Protein AF-A0A1V9G525-F1 (afdb_monomer_lite)

Secondary structure (DSSP, 8-state):
-PPPHHHHHHHHHHHHHT-SSHHHHHHHHHHHHHHHHHTT--HHHHHHHHHHHHHHHHH--TTSS-HHHHHHHHHHHHHHHHHHHHHHHHT-

Radius of gyration: 13.06 Å; chains: 1; bounding box: 33×21×38 Å

Foldseek 3Di:
DDQDLVNVLVVLLVQLLPPPDLVSLVVSVVVVLVVCVVVVPDLVVVLVSLVVSLVVLVPDDPVVGDPSSVVSSVSNNVVSVVVNVVSVVVVD

Organism: NCBI:txid1703345

Sequence (92 aa):
MPLTIDEYRCKLITKILFAQSPDEVTRFIDVAMKSLKDHKVNGYIITRFVTKTIHHLGEFSPIDHNAQQWTNIKLARKQFDYIRQQINVTAK

pLDDT: mean 91.5, std 10.44, range [44.03, 98.06]

Structure (mmCIF, N/CA/C/O backbone):
data_AF-A0A1V9G525-F1
#
_entry.id   AF-A0A1V9G525-F1
#
loop_
_atom_site.group_PDB
_atom_site.id
_atom_site.type_symbol
_atom_site.label_atom_id
_atom_site.label_alt_id
_atom_site.label_comp_id
_atom_site.label_asym_id
_atom_site.label_entity_id
_atom_site.label_seq_id
_atom_site.pdbx_PDB_ins_code
_atom_site.Cartn_x
_atom_site.Cartn_y
_atom_site.Cartn_z
_atom_site.occupancy
_atom_site.B_iso_or_equiv
_atom_site.auth_seq_id
_atom_site.auth_comp_id
_atom_site.auth_asym_id
_atom_site.auth_atom_id
_atom_site.pdbx_PDB_model_num
ATOM 1 N N . MET A 1 1 ? -22.250 11.462 -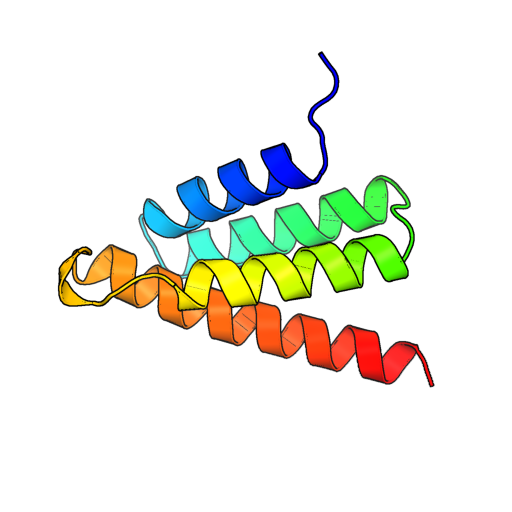5.909 1.00 44.03 1 MET A N 1
ATOM 2 C CA . MET A 1 1 ? -22.362 10.058 -5.454 1.00 44.03 1 MET A CA 1
ATOM 3 C C . MET A 1 1 ? -21.347 9.816 -4.350 1.00 44.03 1 MET A C 1
ATOM 5 O O . MET A 1 1 ? -20.220 10.276 -4.512 1.00 44.03 1 MET A O 1
ATOM 9 N N . PRO A 1 2 ? -21.712 9.143 -3.248 1.00 57.69 2 PRO A N 1
ATOM 10 C CA . PRO A 1 2 ? -20.730 8.681 -2.274 1.00 57.69 2 PRO A CA 1
ATOM 11 C C . PRO A 1 2 ? -19.790 7.671 -2.945 1.00 57.69 2 PRO A C 1
ATOM 13 O O . PRO A 1 2 ? -20.257 6.744 -3.600 1.00 57.69 2 PRO A O 1
ATOM 16 N N . LEU A 1 3 ? -18.478 7.874 -2.809 1.00 71.50 3 LEU A N 1
ATOM 17 C CA . LEU A 1 3 ? -17.481 6.906 -3.265 1.00 71.50 3 LEU A CA 1
ATOM 18 C C . LEU A 1 3 ? -17.592 5.646 -2.413 1.00 71.50 3 LEU A C 1
ATOM 20 O O . LEU A 1 3 ? -17.487 5.704 -1.187 1.00 71.50 3 LEU A O 1
ATOM 24 N N . THR A 1 4 ? -17.779 4.506 -3.062 1.00 88.44 4 THR A N 1
ATOM 25 C CA . THR A 1 4 ? -17.689 3.212 -2.394 1.00 88.44 4 THR A CA 1
ATOM 26 C C . THR A 1 4 ? -16.245 2.944 -1.963 1.00 88.44 4 THR A C 1
ATOM 28 O O . THR A 1 4 ? -15.282 3.473 -2.527 1.00 88.44 4 THR A O 1
ATOM 31 N N . ILE A 1 5 ? -16.067 2.081 -0.963 1.00 89.56 5 ILE A N 1
ATOM 32 C CA . ILE A 1 5 ? -14.733 1.689 -0.482 1.00 89.56 5 ILE A CA 1
ATOM 33 C C . ILE A 1 5 ? -13.914 1.005 -1.587 1.00 89.56 5 ILE A C 1
ATOM 35 O O . ILE A 1 5 ? -12.699 1.193 -1.656 1.00 89.56 5 ILE A O 1
ATOM 39 N N . ASP A 1 6 ? -14.565 0.249 -2.474 1.00 89.06 6 ASP A N 1
ATOM 40 C CA . ASP A 1 6 ? -13.890 -0.393 -3.602 1.00 89.06 6 ASP A CA 1
ATOM 41 C C . ASP A 1 6 ? -13.455 0.634 -4.669 1.00 89.06 6 ASP A C 1
ATOM 43 O O . ASP A 1 6 ? -12.334 0.543 -5.167 1.00 89.06 6 ASP A O 1
ATOM 47 N N . GLU A 1 7 ? -14.253 1.668 -4.961 1.00 92.25 7 GLU A N 1
ATOM 48 C CA . GLU A 1 7 ? -13.821 2.767 -5.844 1.00 92.25 7 GLU A CA 1
ATOM 49 C C . GLU A 1 7 ? -12.674 3.575 -5.232 1.00 92.25 7 GLU A C 1
ATOM 51 O O . GLU A 1 7 ? -11.724 3.948 -5.925 1.00 92.25 7 GLU A O 1
ATOM 56 N N . TYR A 1 8 ? -12.740 3.832 -3.924 1.00 93.62 8 TYR A N 1
ATOM 57 C CA . TYR A 1 8 ? -11.666 4.494 -3.194 1.00 93.62 8 TYR A CA 1
ATOM 58 C C . TYR A 1 8 ? -10.355 3.703 -3.290 1.00 93.62 8 TYR A C 1
ATOM 60 O O . TYR A 1 8 ? -9.305 4.276 -3.587 1.00 93.62 8 TYR A O 1
ATOM 68 N N . ARG A 1 9 ? -10.430 2.376 -3.131 1.00 95.44 9 ARG A N 1
ATOM 69 C CA . ARG A 1 9 ? -9.298 1.459 -3.303 1.00 95.44 9 ARG A CA 1
ATOM 70 C C . ARG A 1 9 ? -8.697 1.549 -4.703 1.00 95.44 9 ARG A C 1
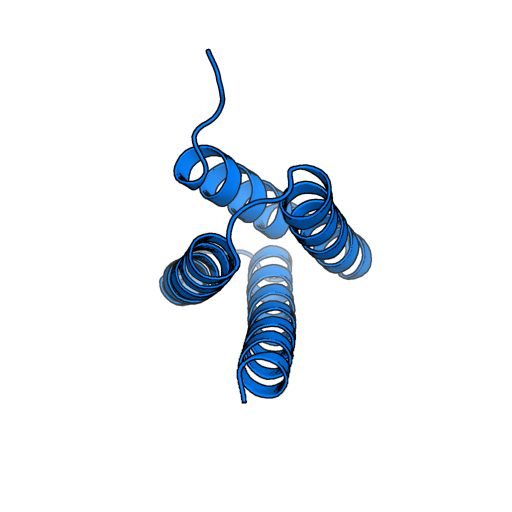ATOM 72 O O . ARG A 1 9 ? -7.484 1.687 -4.831 1.00 95.44 9 ARG A O 1
ATOM 79 N N . CYS A 1 10 ? -9.525 1.494 -5.747 1.00 94.69 10 CYS A N 1
ATOM 80 C CA . CYS A 1 10 ? -9.045 1.589 -7.126 1.00 94.69 10 CYS A CA 1
ATOM 81 C C . CYS A 1 10 ? -8.331 2.924 -7.378 1.00 94.69 10 CYS A C 1
ATOM 83 O O . CYS A 1 10 ? -7.223 2.930 -7.909 1.00 94.69 10 CYS A O 1
ATOM 85 N N . LYS A 1 11 ? -8.896 4.044 -6.905 1.00 95.69 11 LYS A N 1
ATOM 86 C CA . LYS A 1 11 ? -8.252 5.365 -7.004 1.00 95.69 11 LYS A CA 1
ATOM 87 C C . LYS A 1 11 ? -6.918 5.428 -6.262 1.00 95.69 11 LYS A C 1
ATOM 89 O O . LYS A 1 11 ? -5.980 6.044 -6.761 1.00 95.69 11 LYS A O 1
ATOM 94 N N . LEU A 1 12 ? -6.823 4.815 -5.081 1.00 97.19 12 LEU A N 1
ATOM 95 C CA . LEU A 1 12 ? -5.569 4.739 -4.333 1.00 97.19 12 LEU A CA 1
ATOM 96 C C . LEU A 1 12 ? -4.500 3.969 -5.115 1.00 97.19 12 LEU A C 1
ATOM 98 O O . LEU A 1 12 ? -3.372 4.440 -5.216 1.00 97.19 12 LEU A O 1
ATOM 102 N N . ILE A 1 13 ? -4.858 2.832 -5.713 1.00 96.81 13 ILE A N 1
ATOM 103 C CA . ILE A 1 13 ? -3.933 2.037 -6.532 1.00 96.81 13 ILE A CA 1
ATOM 104 C C . ILE A 1 13 ? -3.443 2.849 -7.731 1.00 96.81 13 ILE A C 1
ATOM 106 O O . ILE A 1 13 ? -2.241 2.901 -7.969 1.00 96.81 13 ILE A O 1
ATOM 110 N N . THR A 1 14 ? -4.330 3.566 -8.424 1.00 96.88 14 THR A N 1
ATOM 111 C CA . THR A 1 14 ? -3.925 4.483 -9.499 1.00 96.88 14 THR A CA 1
ATOM 112 C C . THR A 1 14 ? -2.934 5.539 -9.000 1.00 96.88 14 THR A C 1
ATOM 114 O O . THR A 1 14 ? -1.905 5.753 -9.632 1.00 96.88 14 THR A O 1
ATOM 117 N N . LYS A 1 15 ? -3.184 6.165 -7.842 1.00 97.38 15 LYS A N 1
ATOM 118 C CA . LYS A 1 15 ? -2.248 7.146 -7.260 1.00 97.38 15 LYS A CA 1
ATOM 119 C C . LYS A 1 15 ? -0.886 6.539 -6.933 1.00 97.38 15 LYS A C 1
ATOM 121 O O . LYS A 1 15 ? 0.126 7.172 -7.194 1.00 97.38 15 LYS A O 1
ATOM 126 N N . ILE A 1 16 ? -0.861 5.323 -6.391 1.00 97.69 16 ILE A N 1
ATOM 127 C CA . ILE A 1 16 ? 0.376 4.589 -6.101 1.00 97.69 16 ILE A CA 1
ATOM 128 C C . ILE A 1 16 ? 1.152 4.323 -7.392 1.00 97.69 16 ILE A C 1
ATOM 130 O O . ILE A 1 16 ? 2.348 4.589 -7.443 1.00 97.69 16 ILE A O 1
ATOM 134 N N . LEU A 1 17 ? 0.484 3.837 -8.442 1.00 96.44 17 LEU A N 1
ATOM 135 C CA . LEU A 1 17 ? 1.130 3.540 -9.722 1.00 96.44 17 LEU A CA 1
ATOM 136 C C . LEU A 1 17 ? 1.834 4.776 -10.290 1.00 96.44 17 LEU A C 1
ATOM 138 O O . LEU A 1 17 ? 2.998 4.692 -10.671 1.00 96.44 17 LEU A O 1
ATOM 142 N N . PHE A 1 18 ? 1.157 5.925 -10.289 1.00 97.12 18 PHE A N 1
ATOM 143 C CA . PHE A 1 18 ? 1.655 7.165 -10.893 1.00 97.12 18 PHE A CA 1
ATOM 144 C C . PHE A 1 18 ? 2.364 8.117 -9.916 1.00 97.12 18 PHE A C 1
ATOM 146 O O . PHE A 1 18 ? 2.616 9.272 -10.267 1.00 97.12 18 PHE A O 1
ATOM 153 N N . ALA A 1 19 ? 2.696 7.649 -8.711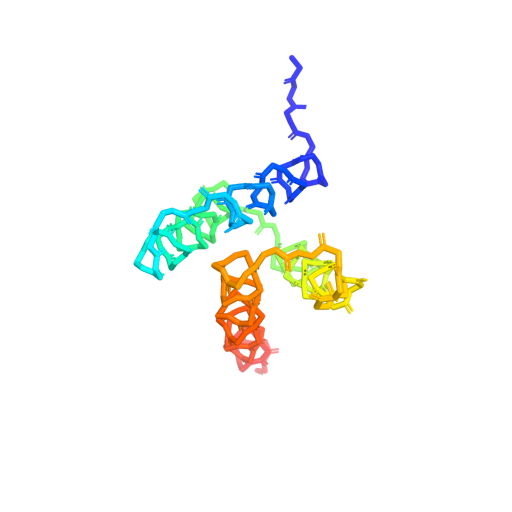 1.00 97.38 19 ALA A N 1
ATOM 154 C CA . ALA A 1 19 ? 3.489 8.412 -7.755 1.00 97.38 19 ALA A CA 1
ATOM 155 C C . ALA A 1 19 ? 4.875 8.731 -8.336 1.00 97.38 19 ALA A C 1
ATOM 157 O O . ALA A 1 19 ? 5.535 7.860 -8.913 1.00 97.38 19 ALA A O 1
ATOM 158 N N . GLN A 1 20 ? 5.315 9.974 -8.163 1.00 95.94 20 GLN A N 1
ATOM 159 C CA . GLN A 1 20 ? 6.589 10.474 -8.684 1.00 95.94 20 GLN A CA 1
ATOM 160 C C . GLN A 1 20 ? 7.768 10.121 -7.774 1.00 95.94 20 GLN A C 1
ATOM 162 O O . GLN A 1 20 ? 8.920 10.203 -8.193 1.00 95.94 20 GLN A O 1
ATOM 167 N N . SER A 1 21 ? 7.499 9.715 -6.530 1.00 94.50 21 SER A N 1
ATOM 168 C CA . SER A 1 21 ? 8.531 9.306 -5.584 1.00 94.50 21 SER A CA 1
ATOM 169 C C . SER A 1 21 ? 8.057 8.207 -4.620 1.00 94.50 21 SER A C 1
ATOM 171 O O . SER A 1 21 ? 6.856 8.065 -4.365 1.00 94.50 21 SER A O 1
ATOM 173 N N . PRO A 1 22 ? 8.996 7.447 -4.025 1.00 91.56 22 PRO A N 1
ATOM 174 C CA . PRO A 1 22 ? 8.709 6.522 -2.923 1.00 91.56 22 PRO A CA 1
ATOM 175 C C . PRO A 1 22 ? 7.975 7.172 -1.737 1.00 91.56 22 PRO A C 1
ATOM 177 O O . PRO A 1 22 ? 7.100 6.555 -1.121 1.00 91.56 22 PRO A O 1
ATOM 180 N N . ASP A 1 23 ? 8.299 8.432 -1.438 1.00 95.25 23 ASP A N 1
ATOM 181 C CA . ASP A 1 23 ? 7.679 9.184 -0.345 1.00 95.25 23 ASP A CA 1
ATOM 182 C C . ASP A 1 23 ? 6.210 9.499 -0.641 1.00 95.25 23 ASP A C 1
ATOM 184 O O . ASP A 1 23 ? 5.366 9.441 0.255 1.00 95.25 23 ASP A O 1
ATOM 188 N N . GLU A 1 24 ? 5.865 9.772 -1.903 1.00 97.44 24 GLU A N 1
ATOM 189 C CA . GLU A 1 24 ? 4.472 9.959 -2.311 1.00 97.44 24 GLU A CA 1
ATOM 190 C C . GLU A 1 24 ? 3.648 8.684 -2.143 1.00 97.44 24 GLU A C 1
ATOM 192 O O . GLU A 1 24 ? 2.526 8.753 -1.641 1.00 97.44 24 GLU A O 1
ATOM 197 N N . VAL A 1 25 ? 4.203 7.518 -2.494 1.00 97.56 25 VAL A N 1
ATOM 198 C CA . VAL A 1 25 ? 3.536 6.224 -2.271 1.00 97.56 25 VAL A CA 1
ATOM 199 C C . VAL A 1 25 ? 3.209 6.049 -0.789 1.00 97.56 25 VAL A C 1
ATOM 201 O O . VAL A 1 25 ? 2.058 5.776 -0.438 1.00 97.56 25 VAL A O 1
ATOM 204 N N . THR A 1 26 ? 4.201 6.277 0.074 1.00 96.00 26 THR A N 1
ATOM 205 C CA . THR A 1 26 ? 4.055 6.190 1.533 1.00 96.00 26 THR A CA 1
ATOM 206 C C . THR A 1 26 ? 2.973 7.144 2.030 1.00 96.00 26 THR A C 1
ATOM 208 O O . THR A 1 26 ? 2.030 6.732 2.707 1.00 96.00 26 THR A O 1
ATOM 211 N N . ARG A 1 27 ? 3.033 8.406 1.592 1.00 97.69 27 ARG A N 1
ATOM 212 C CA . ARG A 1 27 ? 2.057 9.439 1.943 1.00 97.69 27 ARG A CA 1
ATOM 213 C C . ARG A 1 27 ? 0.642 9.084 1.488 1.00 97.69 27 ARG A C 1
ATOM 215 O O . ARG A 1 27 ? -0.304 9.316 2.238 1.00 97.69 27 ARG A O 1
ATOM 222 N N . PHE A 1 28 ? 0.459 8.542 0.284 1.00 98.06 28 PHE A N 1
ATOM 223 C CA . PHE A 1 28 ? -0.866 8.149 -0.204 1.00 98.06 28 PHE A CA 1
ATOM 224 C C . PHE A 1 28 ? -1.469 7.019 0.627 1.00 98.06 28 PHE A C 1
ATOM 226 O O . PHE A 1 28 ? -2.661 7.071 0.940 1.00 98.06 28 PHE A O 1
ATOM 233 N N . ILE A 1 29 ? -0.658 6.033 1.010 1.00 97.62 29 ILE A N 1
ATOM 234 C CA . ILE A 1 29 ? -1.091 4.926 1.866 1.00 97.62 29 ILE A CA 1
ATOM 235 C C . ILE A 1 29 ? -1.455 5.446 3.258 1.00 97.62 29 ILE A C 1
ATOM 237 O O . ILE A 1 29 ? -2.542 5.144 3.750 1.00 97.62 29 ILE A O 1
ATOM 241 N N . ASP A 1 30 ? -0.610 6.279 3.862 1.00 96.38 30 ASP A N 1
ATOM 242 C CA . ASP A 1 30 ? -0.847 6.822 5.202 1.00 96.38 30 ASP A CA 1
ATOM 243 C C . ASP A 1 30 ? -2.100 7.697 5.250 1.00 96.38 30 ASP A C 1
ATOM 245 O O . ASP A 1 30 ? -2.935 7.541 6.144 1.00 96.38 30 ASP A O 1
ATOM 249 N N . VAL A 1 31 ? -2.280 8.572 4.254 1.00 96.94 31 VAL A N 1
ATOM 250 C CA . VAL A 1 31 ? -3.499 9.377 4.111 1.00 96.94 31 VAL A CA 1
ATOM 251 C C . VAL A 1 31 ? -4.717 8.471 3.976 1.00 96.94 31 VAL A C 1
ATOM 253 O O . VAL A 1 31 ? -5.720 8.720 4.638 1.00 96.94 31 VAL A O 1
ATOM 256 N N . ALA A 1 32 ? -4.637 7.399 3.185 1.00 96.12 32 ALA A N 1
ATOM 257 C CA . ALA A 1 32 ? -5.763 6.491 3.021 1.00 96.12 32 ALA A CA 1
ATOM 258 C C . ALA A 1 32 ? -6.126 5.747 4.306 1.00 96.12 32 ALA A C 1
ATOM 260 O O . ALA A 1 32 ? -7.298 5.697 4.685 1.00 96.12 32 ALA A O 1
ATOM 261 N N . MET A 1 33 ? -5.131 5.221 5.019 1.00 95.69 33 MET A N 1
ATOM 262 C CA . MET A 1 33 ? -5.354 4.549 6.296 1.00 95.69 33 MET A CA 1
ATOM 263 C C . MET A 1 33 ? -5.884 5.510 7.359 1.00 95.69 33 MET A C 1
ATOM 265 O O . MET A 1 33 ? -6.763 5.133 8.135 1.00 95.69 33 MET A O 1
ATOM 269 N N . LYS A 1 34 ? -5.391 6.753 7.379 1.00 95.06 34 LYS A N 1
ATOM 270 C CA . LYS A 1 34 ? -5.905 7.805 8.255 1.00 95.06 34 LYS A CA 1
ATOM 271 C C . LYS A 1 34 ? -7.360 8.130 7.927 1.00 95.06 34 LYS A C 1
ATOM 273 O O . LYS A 1 34 ? -8.188 8.078 8.825 1.00 95.06 34 LYS A O 1
ATOM 278 N N . SER A 1 35 ? -7.702 8.356 6.658 1.00 93.50 35 SER A N 1
ATOM 279 C CA . SER A 1 35 ? -9.086 8.623 6.247 1.00 93.50 35 SER A CA 1
ATOM 280 C C . SER A 1 35 ? -10.034 7.490 6.650 1.00 93.50 35 SER A C 1
ATOM 282 O O . SER A 1 35 ? -11.096 7.755 7.204 1.00 93.50 35 SER A O 1
ATOM 284 N N . LEU A 1 36 ? -9.654 6.224 6.449 1.00 93.06 36 LEU A N 1
ATOM 285 C CA . LEU A 1 36 ? -10.480 5.087 6.876 1.00 93.06 36 LEU A CA 1
ATOM 286 C C . LEU A 1 36 ? -10.718 5.074 8.398 1.00 93.06 36 LEU A C 1
ATOM 288 O O . LEU A 1 36 ? -11.831 4.784 8.842 1.00 93.06 36 LEU A O 1
ATOM 292 N N . LYS A 1 37 ? -9.702 5.423 9.197 1.00 91.00 37 LYS A N 1
ATOM 293 C CA . LYS A 1 37 ? -9.822 5.541 10.660 1.00 91.00 37 LYS A CA 1
ATOM 294 C C . LYS A 1 37 ? -10.680 6.738 11.077 1.00 91.00 37 LYS A C 1
ATOM 296 O O . LYS A 1 37 ? -11.563 6.573 11.915 1.00 91.00 37 LYS A O 1
ATOM 301 N N . ASP A 1 38 ? -10.469 7.904 10.472 1.00 93.44 38 ASP A N 1
ATOM 302 C CA . ASP A 1 38 ? -11.196 9.146 10.775 1.00 93.44 38 ASP A CA 1
ATOM 303 C C . ASP A 1 38 ? -12.697 9.003 10.470 1.00 93.44 38 ASP A C 1
ATOM 305 O O . ASP A 1 38 ? -13.547 9.463 11.233 1.00 93.44 38 ASP A O 1
ATOM 309 N N . HIS A 1 39 ? -13.037 8.270 9.406 1.00 91.12 39 HIS A N 1
ATOM 310 C CA . HIS A 1 39 ? -14.415 7.908 9.066 1.00 91.12 39 HIS A CA 1
ATOM 311 C C . HIS A 1 39 ? -14.984 6.751 9.908 1.00 91.12 39 HIS A C 1
ATOM 313 O O . HIS A 1 39 ? -16.091 6.289 9.632 1.00 91.12 39 HIS A O 1
ATOM 319 N N . LYS A 1 40 ? -14.255 6.281 10.932 1.00 89.50 40 LYS A N 1
ATOM 320 C CA . LYS A 1 40 ? -14.648 5.183 11.833 1.00 89.50 40 LYS A CA 1
ATOM 321 C C . LYS A 1 40 ? -15.077 3.920 11.077 1.00 89.50 40 LYS A C 1
ATOM 323 O O . LYS A 1 40 ? -15.998 3.216 11.492 1.00 89.50 40 LYS A O 1
ATOM 328 N N . VAL A 1 41 ? -14.420 3.634 9.949 1.00 90.06 41 VAL A N 1
ATOM 329 C CA . VAL A 1 41 ? -14.690 2.426 9.166 1.00 90.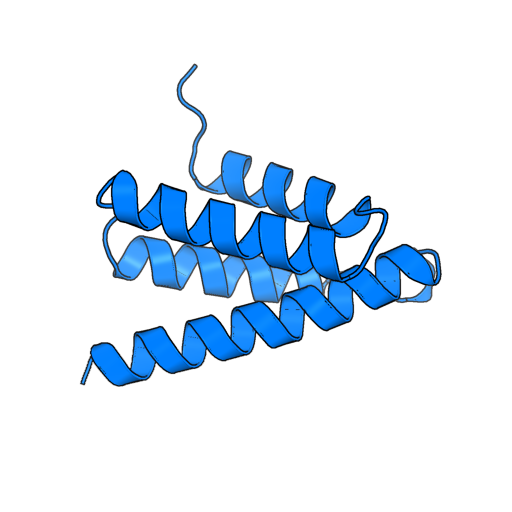06 41 VAL A CA 1
ATOM 330 C C . VAL A 1 41 ? -14.400 1.205 10.040 1.00 90.06 41 VAL A C 1
ATOM 332 O O . VAL A 1 41 ? -13.378 1.142 10.722 1.00 90.06 41 VAL A O 1
ATOM 335 N N . ASN A 1 42 ? -15.310 0.230 10.029 1.00 91.38 42 ASN A N 1
ATOM 336 C CA . ASN A 1 42 ? -15.182 -0.980 10.837 1.00 91.38 42 ASN A CA 1
ATOM 337 C C . ASN A 1 42 ? -13.841 -1.692 10.564 1.00 91.38 42 ASN A C 1
ATOM 339 O O . ASN A 1 42 ? -13.445 -1.846 9.407 1.00 91.38 42 ASN A O 1
ATOM 343 N N . GLY A 1 43 ? -13.172 -2.174 11.616 1.00 89.44 43 GLY A N 1
ATOM 344 C CA . GLY A 1 43 ? -11.879 -2.857 11.512 1.00 89.44 43 GLY A CA 1
ATOM 345 C C . GLY A 1 43 ? -11.875 -4.025 10.519 1.00 89.44 43 GLY A C 1
ATOM 346 O O . GLY A 1 43 ? -10.943 -4.143 9.732 1.00 89.44 43 GLY A O 1
ATOM 347 N N . TYR A 1 44 ? -12.952 -4.815 10.448 1.00 90.50 44 TYR A N 1
ATOM 348 C CA . TYR A 1 44 ? -13.109 -5.877 9.448 1.00 90.50 44 TYR A CA 1
ATOM 349 C C . TYR A 1 44 ? -13.092 -5.332 8.011 1.00 90.50 44 TYR A C 1
ATOM 351 O O . TYR A 1 44 ? -12.470 -5.913 7.120 1.00 90.50 44 TYR A O 1
ATOM 359 N N . ILE A 1 45 ? -13.738 -4.187 7.781 1.00 92.00 45 ILE A N 1
ATOM 360 C CA . ILE A 1 45 ? -13.761 -3.526 6.473 1.00 92.00 45 ILE A CA 1
ATOM 361 C C . ILE A 1 45 ? -12.368 -2.987 6.126 1.00 92.00 45 ILE A C 1
ATOM 363 O O . ILE A 1 45 ? -11.932 -3.149 4.988 1.00 92.00 45 ILE A O 1
ATOM 367 N N . ILE A 1 46 ? -11.643 -2.418 7.095 1.00 93.31 46 ILE A N 1
ATOM 368 C CA . ILE A 1 46 ? -10.249 -1.984 6.910 1.00 93.31 46 ILE A CA 1
ATOM 369 C C . ILE A 1 46 ? -9.354 -3.187 6.569 1.00 93.31 46 ILE A C 1
ATOM 371 O O . ILE A 1 46 ? -8.604 -3.136 5.595 1.00 93.31 46 ILE A O 1
ATOM 375 N N . THR A 1 47 ? -9.473 -4.306 7.289 1.00 93.56 47 THR A N 1
ATOM 376 C CA . THR A 1 47 ? -8.726 -5.543 6.997 1.00 93.56 47 THR A CA 1
ATOM 377 C C . THR A 1 47 ? -9.029 -6.073 5.597 1.00 93.56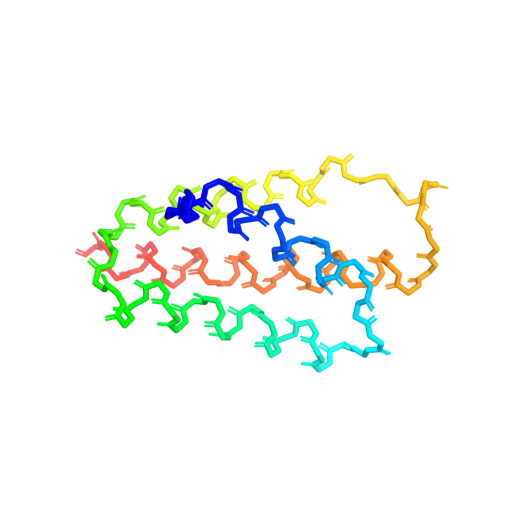 47 THR A C 1
ATOM 379 O O . THR A 1 47 ? -8.113 -6.457 4.859 1.00 93.56 47 THR A O 1
ATOM 382 N N . ARG A 1 48 ? -10.305 -6.055 5.187 1.00 93.94 48 ARG A N 1
ATOM 383 C CA . ARG A 1 48 ? -10.726 -6.456 3.838 1.00 93.94 48 ARG A CA 1
ATOM 384 C C . ARG A 1 48 ? -10.178 -5.504 2.776 1.00 93.94 48 ARG A C 1
ATOM 386 O O . ARG A 1 48 ? -9.723 -5.974 1.735 1.00 93.94 48 ARG A O 1
ATOM 393 N N . PHE A 1 49 ? -10.184 -4.198 3.037 1.00 95.44 49 PHE A N 1
ATOM 394 C CA . PHE A 1 49 ? -9.601 -3.180 2.162 1.00 95.44 49 PHE A CA 1
ATOM 395 C C . PHE A 1 49 ? -8.107 -3.432 1.941 1.00 95.44 49 PHE A C 1
ATOM 397 O O . PHE A 1 49 ? -7.669 -3.530 0.795 1.00 95.44 49 PHE A O 1
ATOM 404 N N . VAL A 1 50 ? -7.337 -3.617 3.017 1.00 96.00 50 VAL A N 1
ATOM 405 C CA . VAL A 1 50 ? -5.892 -3.891 2.948 1.00 96.00 50 VAL A CA 1
ATOM 406 C C . VAL A 1 50 ? -5.626 -5.192 2.188 1.00 96.00 50 VAL A C 1
ATOM 408 O O . VAL A 1 50 ? -4.854 -5.197 1.233 1.00 96.00 50 VAL A O 1
ATOM 411 N N . THR A 1 51 ? -6.329 -6.276 2.528 1.00 95.44 51 THR A N 1
ATOM 412 C CA . THR A 1 51 ? -6.167 -7.583 1.867 1.00 95.44 51 THR A CA 1
ATOM 413 C C . THR A 1 51 ? -6.468 -7.516 0.368 1.00 95.44 51 THR A C 1
ATOM 415 O O . THR A 1 51 ? -5.660 -7.969 -0.441 1.00 95.44 51 THR A O 1
ATOM 418 N N . LYS A 1 52 ? -7.587 -6.894 -0.027 1.00 96.00 52 LYS A N 1
ATOM 419 C CA . LYS A 1 52 ? -7.930 -6.700 -1.446 1.00 96.00 52 LYS A CA 1
ATOM 420 C C . LYS A 1 52 ? -6.919 -5.812 -2.174 1.00 96.00 52 LYS A C 1
ATOM 422 O O . LYS A 1 52 ? -6.710 -5.980 -3.372 1.00 96.00 52 LYS A O 1
ATOM 427 N N . THR A 1 53 ? -6.330 -4.835 -1.487 1.00 96.75 53 THR A N 1
ATOM 428 C CA . THR A 1 53 ? -5.326 -3.942 -2.083 1.00 96.75 53 THR A CA 1
ATOM 429 C C . THR A 1 53 ? -4.029 -4.692 -2.350 1.00 96.75 53 THR A C 1
ATOM 431 O O . THR A 1 53 ? -3.516 -4.618 -3.461 1.00 96.75 53 THR A O 1
ATOM 434 N N . ILE A 1 54 ? -3.550 -5.479 -1.380 1.00 96.56 54 ILE A N 1
ATOM 435 C CA . ILE A 1 54 ? -2.375 -6.350 -1.544 1.00 96.56 54 ILE A CA 1
ATOM 436 C C . ILE A 1 54 ? -2.591 -7.332 -2.695 1.00 96.56 54 ILE A C 1
ATOM 438 O O . ILE A 1 54 ? -1.697 -7.496 -3.520 1.00 96.56 54 ILE A O 1
ATOM 442 N N . HIS A 1 55 ? -3.770 -7.960 -2.760 1.00 96.31 55 HIS A N 1
ATOM 443 C CA . HIS A 1 55 ? -4.099 -8.904 -3.824 1.00 96.31 55 HIS A CA 1
ATOM 444 C C . HIS A 1 55 ? -4.029 -8.244 -5.205 1.00 96.31 55 HIS A C 1
ATOM 446 O O . HIS A 1 55 ? -3.272 -8.709 -6.045 1.00 96.31 55 HIS A O 1
ATOM 452 N N . HIS A 1 56 ? -4.703 -7.106 -5.395 1.00 96.00 56 HIS A N 1
ATOM 453 C CA . HIS A 1 56 ? -4.702 -6.384 -6.673 1.00 96.00 56 HIS A CA 1
ATOM 454 C C . HIS A 1 56 ? -3.304 -5.872 -7.056 1.00 96.00 56 HIS A C 1
ATOM 456 O O . HIS A 1 56 ? -2.889 -5.987 -8.202 1.00 96.00 56 HIS A O 1
ATOM 462 N N . LEU A 1 57 ? -2.512 -5.385 -6.094 1.00 95.50 57 LEU A N 1
ATOM 463 C CA . LEU A 1 57 ? -1.111 -5.034 -6.354 1.00 95.50 57 LEU A CA 1
ATOM 464 C C . LEU A 1 57 ? -0.250 -6.253 -6.739 1.00 95.50 57 LEU A C 1
ATOM 466 O O . LEU A 1 57 ? 0.801 -6.094 -7.355 1.00 95.50 57 LEU A O 1
ATOM 470 N N . GLY A 1 58 ? -0.658 -7.458 -6.337 1.00 93.88 58 GLY A N 1
ATOM 471 C CA . GLY A 1 58 ? -0.016 -8.721 -6.694 1.00 93.88 58 GLY A CA 1
ATOM 472 C C . GLY A 1 58 ? -0.383 -9.247 -8.082 1.00 93.88 58 GLY A C 1
ATOM 473 O O . GLY A 1 58 ? 0.339 -10.103 -8.582 1.00 93.88 58 GLY A O 1
ATOM 474 N N . GLU A 1 59 ? -1.451 -8.734 -8.696 1.00 94.75 59 GLU A N 1
ATOM 475 C CA . GLU A 1 59 ? -1.871 -9.084 -10.061 1.00 94.75 59 GLU A CA 1
ATOM 476 C C . GLU A 1 59 ? -1.061 -8.336 -11.130 1.00 94.75 59 GLU A C 1
ATOM 478 O O . GLU A 1 59 ? -1.021 -8.762 -12.282 1.00 94.75 59 GLU A O 1
ATOM 483 N N . PHE A 1 60 ? -0.382 -7.242 -10.766 1.00 93.81 60 PHE A N 1
ATOM 484 C CA . PHE A 1 60 ? 0.472 -6.517 -11.701 1.00 93.81 60 PHE A CA 1
ATOM 485 C C . PHE A 1 60 ? 1.731 -7.307 -12.062 1.00 93.81 60 PHE A C 1
ATOM 487 O O . PHE A 1 60 ? 2.429 -7.847 -11.200 1.00 93.81 60 PHE A O 1
ATOM 494 N N . SER A 1 61 ? 2.058 -7.292 -13.352 1.00 89.25 61 SER A N 1
ATOM 495 C CA . SER A 1 61 ? 3.272 -7.885 -13.901 1.00 89.25 61 SER A CA 1
ATOM 496 C C . SER A 1 61 ? 4.356 -6.822 -14.116 1.00 89.25 61 SER A C 1
ATOM 498 O O . SER A 1 61 ? 4.042 -5.709 -14.553 1.00 89.25 61 SER A O 1
ATOM 500 N N . PRO A 1 62 ? 5.642 -7.153 -13.881 1.00 87.44 62 PRO A N 1
ATOM 501 C CA . PRO A 1 62 ? 6.762 -6.269 -14.204 1.00 87.44 62 PRO A CA 1
ATOM 502 C C . PRO A 1 62 ? 6.880 -5.948 -15.698 1.00 87.44 62 PRO A C 1
ATOM 504 O O . PRO A 1 62 ? 7.516 -4.960 -16.040 1.00 87.44 62 PRO A O 1
ATOM 507 N N . ILE A 1 63 ? 6.314 -6.778 -16.580 1.00 91.62 63 ILE A N 1
ATOM 508 C CA . ILE A 1 63 ? 6.402 -6.597 -18.038 1.00 91.62 63 ILE A CA 1
ATOM 509 C C . ILE A 1 63 ? 5.483 -5.457 -18.500 1.00 91.62 63 ILE A C 1
ATOM 511 O O . ILE A 1 63 ? 5.822 -4.725 -19.425 1.00 91.62 63 ILE A O 1
ATOM 515 N N . ASP A 1 64 ? 4.356 -5.267 -17.814 1.00 91.06 64 ASP A N 1
ATOM 516 C CA . ASP A 1 64 ? 3.320 -4.304 -18.202 1.00 91.06 64 ASP A CA 1
ATOM 517 C C . ASP A 1 64 ? 3.542 -2.903 -17.603 1.00 91.06 64 ASP A C 1
ATOM 519 O O . ASP A 1 64 ? 2.750 -1.990 -17.831 1.00 91.06 64 ASP A O 1
ATOM 523 N N . HIS A 1 65 ? 4.601 -2.725 -16.806 1.00 92.44 65 HIS A N 1
ATOM 524 C CA . HIS A 1 65 ? 4.832 -1.521 -16.008 1.00 92.44 65 HIS A CA 1
ATOM 525 C C . HIS A 1 65 ? 6.262 -1.022 -16.157 1.00 92.44 65 HIS A C 1
ATOM 527 O O . HIS A 1 65 ? 7.218 -1.795 -16.195 1.00 92.44 65 HIS A O 1
ATOM 533 N N . ASN A 1 66 ? 6.430 0.299 -16.171 1.00 93.88 66 ASN A N 1
ATOM 534 C CA . ASN A 1 66 ? 7.766 0.882 -16.181 1.00 93.88 66 ASN A CA 1
ATOM 535 C C . ASN A 1 66 ? 8.485 0.676 -14.828 1.00 93.88 66 ASN A C 1
ATOM 537 O O . ASN A 1 66 ? 7.877 0.330 -13.811 1.00 93.88 66 ASN A O 1
ATOM 541 N N . ALA A 1 67 ? 9.799 0.917 -14.801 1.00 93.62 67 ALA A N 1
ATOM 542 C CA . ALA A 1 67 ? 10.625 0.688 -13.613 1.00 93.62 67 ALA A CA 1
ATOM 543 C C . ALA A 1 67 ? 10.146 1.467 -12.369 1.00 93.62 67 ALA A C 1
ATOM 545 O O . ALA A 1 67 ? 10.196 0.937 -11.254 1.00 93.62 67 ALA A O 1
ATOM 546 N N . GLN A 1 68 ? 9.644 2.693 -12.552 1.00 95.00 68 GLN A N 1
ATOM 547 C CA . GLN A 1 68 ? 9.112 3.515 -11.463 1.00 95.00 68 GLN A CA 1
ATOM 548 C C . GLN A 1 68 ? 7.808 2.926 -10.916 1.00 95.00 68 GLN A C 1
ATOM 550 O O . GLN A 1 68 ? 7.690 2.697 -9.715 1.00 95.00 68 GLN A O 1
ATOM 555 N N . GLN A 1 69 ? 6.858 2.602 -11.794 1.00 96.12 69 GLN A N 1
ATOM 556 C CA . GLN A 1 69 ? 5.585 1.972 -11.439 1.00 96.12 69 GLN A CA 1
ATOM 557 C C . GLN A 1 69 ? 5.811 0.648 -10.708 1.00 96.12 69 GLN A C 1
ATOM 559 O O . GLN A 1 69 ? 5.193 0.393 -9.676 1.00 96.12 69 GLN A O 1
ATOM 564 N N . TRP A 1 70 ? 6.746 -0.175 -11.187 1.00 96.50 70 TRP A N 1
ATOM 565 C CA . TRP A 1 70 ? 7.077 -1.440 -10.538 1.00 96.50 70 TRP A CA 1
ATOM 566 C C . TRP A 1 70 ? 7.706 -1.244 -9.155 1.00 96.50 70 TRP A C 1
ATOM 568 O O . TRP A 1 70 ? 7.387 -1.968 -8.210 1.00 96.50 70 TRP A O 1
ATOM 578 N N . THR A 1 71 ? 8.561 -0.231 -9.005 1.00 96.12 71 THR A N 1
ATOM 579 C CA . THR A 1 71 ? 9.120 0.160 -7.703 1.00 96.12 71 THR A CA 1
ATOM 580 C C . THR A 1 71 ? 8.017 0.607 -6.745 1.00 96.12 71 THR A C 1
ATOM 582 O O . THR A 1 71 ? 7.965 0.129 -5.609 1.00 96.12 71 THR A O 1
ATOM 585 N N . ASN A 1 72 ? 7.082 1.433 -7.221 1.00 97.81 72 ASN A N 1
ATOM 586 C CA . ASN A 1 72 ? 5.932 1.890 -6.446 1.00 97.81 72 ASN A CA 1
ATOM 587 C C . ASN A 1 72 ? 5.051 0.713 -5.993 1.00 97.81 72 ASN A C 1
ATOM 589 O O . ASN A 1 72 ? 4.679 0.644 -4.821 1.00 97.81 72 ASN A O 1
ATOM 593 N N . ILE A 1 73 ? 4.774 -0.253 -6.881 1.00 97.00 73 ILE A N 1
ATOM 594 C CA . ILE A 1 73 ? 4.008 -1.470 -6.559 1.00 97.00 73 ILE A CA 1
ATOM 595 C C . ILE A 1 73 ? 4.691 -2.262 -5.440 1.00 97.00 73 ILE A C 1
ATOM 597 O O . ILE A 1 73 ? 4.042 -2.623 -4.455 1.00 97.00 73 ILE A O 1
ATOM 601 N N . LYS A 1 74 ? 6.000 -2.526 -5.555 1.00 96.81 74 LYS A N 1
ATOM 602 C CA . LYS A 1 74 ? 6.746 -3.281 -4.532 1.00 96.81 74 LYS A CA 1
ATOM 603 C C . LYS A 1 74 ? 6.715 -2.586 -3.177 1.00 96.81 74 LYS A C 1
ATOM 605 O O . LYS A 1 74 ? 6.488 -3.243 -2.159 1.00 96.81 74 LYS A O 1
ATOM 610 N N . LEU A 1 75 ? 6.937 -1.272 -3.165 1.00 96.94 75 LEU A N 1
ATOM 611 C CA . LEU A 1 75 ? 6.941 -0.483 -1.940 1.00 96.94 75 LEU A CA 1
ATOM 612 C C . LEU A 1 75 ? 5.561 -0.490 -1.282 1.00 96.94 75 LEU A C 1
ATOM 614 O O . LEU A 1 75 ? 5.448 -0.804 -0.096 1.00 96.94 75 LEU A O 1
ATOM 618 N N . ALA A 1 76 ? 4.509 -0.254 -2.066 1.00 97.81 76 ALA A N 1
ATOM 619 C CA . ALA A 1 76 ? 3.141 -0.283 -1.577 1.00 97.81 76 ALA A CA 1
ATOM 620 C C . ALA A 1 76 ? 2.761 -1.648 -0.995 1.00 97.81 76 ALA A C 1
ATOM 622 O O . ALA A 1 76 ? 2.195 -1.708 0.096 1.00 97.81 76 ALA A O 1
ATOM 623 N N . ARG A 1 77 ? 3.111 -2.754 -1.670 1.00 97.25 77 ARG A N 1
ATOM 624 C CA . ARG A 1 77 ? 2.869 -4.112 -1.153 1.00 97.25 77 ARG A CA 1
ATOM 625 C C . ARG A 1 77 ? 3.524 -4.315 0.208 1.00 97.25 77 ARG A C 1
ATOM 627 O O . ARG A 1 77 ? 2.839 -4.709 1.146 1.00 97.25 77 ARG A O 1
ATOM 634 N N . LYS A 1 78 ? 4.811 -3.973 0.335 1.00 96.69 78 LYS A N 1
ATOM 635 C CA . LYS A 1 78 ? 5.551 -4.091 1.600 1.00 96.69 78 LYS A CA 1
ATOM 636 C C . LYS A 1 78 ? 4.893 -3.281 2.721 1.00 96.69 78 LYS A C 1
ATOM 638 O O . LYS A 1 78 ? 4.774 -3.772 3.842 1.00 96.69 78 LYS A O 1
ATOM 643 N N . GLN A 1 79 ? 4.444 -2.063 2.428 1.00 96.69 79 GLN A N 1
ATOM 644 C CA . GLN A 1 79 ? 3.804 -1.207 3.425 1.00 96.69 79 GLN A CA 1
ATOM 645 C C . GLN A 1 79 ? 2.416 -1.715 3.830 1.00 96.69 79 GLN A C 1
ATOM 647 O O . GLN A 1 79 ? 2.105 -1.761 5.020 1.00 96.69 79 GLN A O 1
ATOM 652 N N . PHE A 1 80 ? 1.594 -2.166 2.880 1.00 97.06 80 PHE A N 1
ATOM 653 C CA . PHE A 1 80 ? 0.308 -2.783 3.206 1.00 97.06 80 PHE A CA 1
ATOM 654 C C . PHE A 1 80 ? 0.462 -4.097 3.974 1.00 97.06 80 PHE A C 1
ATOM 656 O O . PHE A 1 80 ? -0.340 -4.368 4.867 1.00 97.06 80 PHE A O 1
ATOM 663 N N . ASP A 1 81 ? 1.491 -4.892 3.681 1.00 95.25 81 ASP A N 1
ATOM 664 C CA . ASP A 1 81 ? 1.809 -6.093 4.453 1.00 95.25 81 ASP A CA 1
ATOM 665 C C . ASP A 1 81 ? 2.159 -5.758 5.905 1.00 95.25 81 ASP A C 1
ATOM 667 O O . ASP A 1 81 ? 1.640 -6.397 6.822 1.00 95.25 81 ASP A O 1
ATOM 671 N N . TYR A 1 82 ? 2.964 -4.717 6.123 1.00 94.88 82 TYR A N 1
ATOM 672 C CA . TYR A 1 82 ? 3.266 -4.209 7.460 1.00 94.88 82 TYR A CA 1
ATOM 673 C C . TYR A 1 82 ? 2.001 -3.738 8.195 1.00 94.88 82 TYR A C 1
ATOM 675 O O . TYR A 1 82 ? 1.754 -4.136 9.333 1.00 94.88 82 TYR A O 1
ATOM 683 N N . ILE A 1 83 ? 1.136 -2.969 7.527 1.00 94.62 83 ILE A N 1
ATOM 684 C CA . ILE A 1 83 ? -0.152 -2.525 8.085 1.00 94.62 83 ILE A CA 1
ATOM 685 C C . ILE A 1 83 ? -1.036 -3.725 8.453 1.00 94.62 83 ILE A C 1
ATOM 687 O O . ILE A 1 83 ? -1.621 -3.759 9.536 1.00 94.62 83 ILE A O 1
ATOM 691 N N . ARG A 1 84 ? -1.122 -4.732 7.579 1.00 93.25 84 ARG A N 1
ATOM 692 C CA . ARG A 1 84 ? -1.890 -5.960 7.824 1.00 93.25 84 ARG A CA 1
ATOM 693 C C . ARG A 1 84 ? -1.399 -6.690 9.074 1.00 93.25 84 ARG A C 1
ATOM 695 O O . ARG A 1 84 ? -2.220 -7.149 9.864 1.00 93.25 84 ARG A O 1
ATOM 702 N N . GLN A 1 85 ? -0.083 -6.778 9.268 1.00 91.94 85 GLN A N 1
ATOM 703 C CA . GLN A 1 85 ? 0.504 -7.381 10.467 1.00 91.94 85 GLN A CA 1
ATOM 704 C C . GLN A 1 85 ? 0.124 -6.605 11.730 1.00 91.94 85 GLN A C 1
ATOM 706 O O . GLN A 1 85 ? -0.287 -7.223 12.707 1.00 91.94 85 GLN A O 1
ATOM 711 N N . GLN A 1 86 ? 0.175 -5.270 11.701 1.00 89.88 86 GLN A N 1
ATOM 712 C CA . GLN A 1 86 ? -0.231 -4.451 12.846 1.00 89.88 86 GLN A CA 1
ATOM 713 C C . GLN A 1 86 ? -1.701 -4.656 13.224 1.00 89.88 86 GLN A C 1
ATOM 715 O O . GLN A 1 86 ? -2.008 -4.835 14.399 1.00 89.88 86 GLN A O 1
ATOM 720 N N . ILE A 1 87 ? -2.603 -4.687 12.238 1.00 86.75 87 ILE A N 1
ATOM 721 C CA . ILE A 1 87 ? -4.037 -4.897 12.485 1.00 86.75 87 ILE A CA 1
ATOM 722 C C . ILE A 1 87 ? -4.285 -6.262 13.144 1.00 86.75 87 ILE A C 1
ATOM 724 O O . ILE A 1 87 ? -5.055 -6.355 14.097 1.00 86.75 87 ILE A O 1
ATOM 728 N N . ASN A 1 88 ? -3.605 -7.311 12.674 1.00 76.44 88 ASN A N 1
ATOM 729 C CA . ASN A 1 88 ? -3.748 -8.661 13.223 1.00 76.44 88 ASN A CA 1
ATOM 730 C C . ASN A 1 88 ? -3.177 -8.799 14.643 1.00 76.44 88 ASN A C 1
ATOM 732 O O . ASN A 1 88 ? -3.660 -9.631 15.406 1.00 76.44 88 ASN A O 1
ATOM 736 N N . VAL A 1 89 ? -2.166 -8.002 15.007 1.00 70.75 89 VAL A N 1
ATOM 737 C CA . VAL A 1 89 ? -1.627 -7.966 16.376 1.00 70.75 89 VAL A CA 1
ATOM 738 C C . VAL A 1 89 ? -2.617 -7.310 17.339 1.00 70.75 89 VAL A C 1
ATOM 740 O O . VAL A 1 89 ? -2.774 -7.791 18.451 1.00 70.75 89 VAL A O 1
ATOM 743 N N . THR A 1 90 ? -3.319 -6.254 16.921 1.00 61.38 90 THR A N 1
ATOM 744 C CA . THR A 1 90 ? -4.305 -5.552 17.769 1.00 61.38 90 THR A CA 1
ATOM 745 C C . THR A 1 90 ? -5.637 -6.304 17.916 1.00 61.38 90 THR A C 1
ATOM 747 O O . THR A 1 90 ? -6.459 -5.933 18.745 1.00 61.38 90 THR A O 1
ATOM 750 N N . ALA A 1 91 ? -5.878 -7.340 17.107 1.00 56.75 91 ALA A N 1
ATOM 7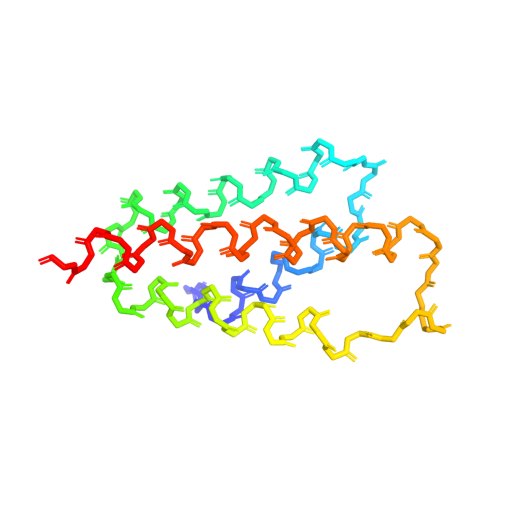51 C CA . ALA A 1 91 ? -7.104 -8.145 17.141 1.00 56.75 91 ALA A CA 1
ATOM 752 C C . ALA A 1 91 ? -7.025 -9.384 18.061 1.00 56.75 91 ALA A C 1
ATOM 754 O O . ALA A 1 91 ? -7.997 -10.139 18.125 1.00 56.75 91 ALA A O 1
ATOM 755 N N . LYS A 1 92 ? -5.882 -9.613 18.723 1.00 45.97 92 LYS A N 1
ATOM 756 C CA . LYS A 1 92 ? -5.703 -10.615 19.787 1.00 45.97 92 LYS A CA 1
ATOM 757 C C . LYS A 1 92 ? -5.887 -9.976 21.155 1.00 45.97 92 LYS A C 1
ATOM 759 O O . LYS A 1 92 ? -6.427 -10.684 22.028 1.00 45.97 92 LYS A O 1
#